Protein AF-A0A7G8DEU3-F1 (afdb_monomer_lite)

Foldseek 3Di:
DDPPPVVVVVVVVVVVVVVVVVVVVVVVVCCVVVVVVPPVPPPDDDDDPDDPVVVVVVVVVVVVVVVVVVVVLVVVLVVVQVVVCVVPVPDDAAEAEEEDDVLCLLVVLVVLLVQCPDPDPVSHDDQHPAYYYDHSSNVCRVLVNVSDNVSSVVSNVVSVVVVVVVVD

Radius of gyration: 29.89 Å; chains: 1; bounding box: 62×26×98 Å

Secondary structure (DSSP, 8-state):
---TTHHHHHHHHHHHHHHHHHHHHHHHHHHHHHHHHS-GGGSS-------HHHHHHHHHHHHHHHHHHHHHHHHHHHHHHHHHHHH-TT----EEEE---GGGHHHHHHHHHHHTT--SGGGPPP--SEEEESTHHHHHHHHHHH--HHHHHHHHHHHHHHHHHS--

pLDDT: mean 84.81, std 12.72, range [45.16, 97.19]

Structure (mmCIF, N/CA/C/O backbone):
data_AF-A0A7G8DEU3-F1
#
_entry.id   AF-A0A7G8DEU3-F1
#
loop_
_atom_site.group_PDB
_atom_site.id
_atom_site.type_symbol
_atom_site.label_atom_id
_atom_site.label_alt_id
_atom_site.label_comp_id
_atom_site.label_asym_id
_atom_site.label_entity_id
_atom_site.label_seq_id
_atom_site.pdbx_PDB_ins_code
_atom_site.Cartn_x
_atom_site.Cartn_y
_atom_site.Cartn_z
_atom_site.occupancy
_atom_site.B_iso_or_equiv
_atom_site.auth_seq_id
_atom_site.auth_comp_id
_atom_site.auth_asym_id
_atom_site.auth_atom_id
_atom_site.pdbx_PDB_model_num
ATOM 1 N N . MET A 1 1 ? -27.184 5.968 -74.925 1.00 47.16 1 MET A N 1
ATOM 2 C CA . MET A 1 1 ? -27.228 6.576 -73.574 1.00 47.16 1 MET A CA 1
ATOM 3 C C . MET A 1 1 ? -25.864 6.359 -72.934 1.00 47.16 1 MET A C 1
ATOM 5 O O . MET A 1 1 ? -25.396 5.232 -72.900 1.00 47.16 1 MET A O 1
ATOM 9 N N . LYS A 1 2 ? -25.152 7.447 -72.624 1.00 52.16 2 LYS A N 1
ATOM 10 C CA . LYS A 1 2 ? -23.695 7.476 -72.412 1.00 52.16 2 LYS A CA 1
ATOM 11 C C . LYS A 1 2 ? -23.398 7.387 -70.908 1.00 52.16 2 LYS A C 1
ATOM 13 O O . LYS A 1 2 ? -23.833 8.255 -70.155 1.00 52.16 2 LYS A O 1
ATOM 18 N N . ASN A 1 3 ? -22.685 6.342 -70.487 1.00 57.03 3 ASN A N 1
ATOM 19 C CA . ASN A 1 3 ? -22.294 6.073 -69.099 1.00 57.03 3 ASN A CA 1
ATOM 20 C C . ASN A 1 3 ? -21.388 7.189 -68.543 1.00 57.03 3 ASN A C 1
ATOM 22 O O . ASN A 1 3 ? -20.167 7.114 -68.641 1.00 57.03 3 ASN A O 1
ATOM 26 N N . ARG A 1 4 ? -21.979 8.225 -67.934 1.00 59.03 4 ARG A N 1
ATOM 27 C CA . ARG A 1 4 ? -21.253 9.299 -67.219 1.00 59.03 4 ARG A CA 1
ATOM 28 C C . ARG A 1 4 ? -20.635 8.844 -65.889 1.00 59.03 4 ARG A C 1
ATOM 30 O O . ARG A 1 4 ? -19.847 9.583 -65.315 1.00 59.03 4 ARG A O 1
ATOM 37 N N . HIS A 1 5 ? -20.966 7.645 -65.407 1.00 59.28 5 HIS A N 1
ATOM 38 C CA . HIS A 1 5 ? -20.609 7.205 -64.056 1.00 59.28 5 HIS A CA 1
ATOM 39 C C . HIS A 1 5 ? -19.253 6.475 -63.949 1.00 59.28 5 HIS A C 1
ATOM 41 O O . HIS A 1 5 ? -18.690 6.414 -62.858 1.00 59.28 5 HIS A O 1
ATOM 47 N N . SER A 1 6 ? -18.690 5.952 -65.049 1.00 64.38 6 SER A N 1
ATOM 48 C CA . SER A 1 6 ? -17.447 5.153 -65.006 1.00 64.38 6 SER A CA 1
ATOM 49 C C . SER A 1 6 ? -16.164 5.989 -64.994 1.00 64.38 6 SER A C 1
ATOM 51 O O . SER A 1 6 ? -15.150 5.546 -64.466 1.00 64.38 6 SER A O 1
ATOM 53 N N . TRP A 1 7 ? -16.186 7.205 -65.542 1.00 67.94 7 TRP A N 1
ATOM 54 C CA . TRP A 1 7 ? -14.973 8.016 -65.700 1.00 67.94 7 TRP A CA 1
ATOM 55 C C . TRP A 1 7 ? -14.456 8.570 -64.364 1.00 67.94 7 TRP A C 1
ATOM 57 O O . TRP A 1 7 ? -13.255 8.564 -64.107 1.00 67.94 7 TRP A O 1
ATOM 67 N N . HIS A 1 8 ? -15.369 8.945 -63.464 1.00 74.06 8 HIS A N 1
ATOM 68 C CA . HIS A 1 8 ? -15.018 9.350 -62.102 1.00 74.06 8 HIS A CA 1
ATOM 69 C C . HIS A 1 8 ? -14.460 8.183 -61.274 1.00 74.06 8 HIS A C 1
ATOM 71 O O . HIS A 1 8 ? -13.538 8.389 -60.497 1.00 74.06 8 HIS A O 1
ATOM 77 N N . PHE A 1 9 ? -14.950 6.956 -61.474 1.00 75.00 9 PHE A N 1
ATOM 78 C CA . PHE A 1 9 ? -14.453 5.774 -60.763 1.00 75.00 9 PHE A CA 1
ATOM 79 C C . PHE A 1 9 ? -12.978 5.483 -61.082 1.00 75.00 9 PHE A C 1
ATOM 81 O O . PHE A 1 9 ? -12.164 5.335 -60.172 1.00 75.00 9 PHE A O 1
ATOM 88 N N . TRP A 1 10 ? -12.609 5.487 -62.367 1.00 78.81 10 TRP A N 1
ATOM 89 C CA . TRP A 1 10 ? -11.217 5.278 -62.783 1.00 78.81 10 TRP A CA 1
ATOM 90 C C . TRP A 1 10 ? -10.295 6.431 -62.370 1.00 78.81 10 TRP A C 1
ATOM 92 O O . TRP A 1 10 ? -9.167 6.183 -61.953 1.00 78.81 10 TRP A O 1
ATOM 102 N N . LEU A 1 11 ? -10.786 7.676 -62.389 1.00 81.00 11 LEU A N 1
ATOM 103 C CA . LEU A 1 11 ? -10.038 8.829 -61.876 1.00 81.00 11 LEU A CA 1
ATOM 104 C C . LEU A 1 11 ? -9.740 8.731 -60.378 1.00 81.00 11 LEU A C 1
ATOM 106 O O . LEU A 1 11 ? -8.621 9.025 -59.966 1.00 81.00 11 LEU A O 1
ATOM 110 N N . TRP A 1 12 ? -10.713 8.309 -59.568 1.00 77.12 12 TRP A N 1
ATOM 111 C CA . TRP A 1 12 ? -10.518 8.147 -58.127 1.00 77.12 12 TRP A CA 1
ATOM 112 C C . TRP A 1 12 ? -9.530 7.021 -57.814 1.00 77.12 12 TRP A C 1
ATOM 114 O O . TRP A 1 12 ? -8.650 7.214 -56.983 1.00 77.12 12 TRP A O 1
ATOM 124 N N . ILE A 1 13 ? -9.594 5.895 -58.533 1.00 81.44 13 ILE A N 1
ATOM 125 C CA . ILE A 1 13 ? -8.624 4.800 -58.373 1.00 81.44 13 ILE A CA 1
ATOM 126 C C . ILE A 1 13 ? -7.203 5.267 -58.706 1.00 81.44 13 ILE A C 1
ATOM 128 O O . ILE A 1 13 ? -6.285 5.049 -57.915 1.00 81.44 13 ILE A O 1
ATOM 132 N N . SER A 1 14 ? -7.008 5.943 -59.840 1.00 79.00 14 SER A N 1
ATOM 133 C CA . SER A 1 14 ? -5.687 6.457 -60.220 1.00 79.00 14 SER A CA 1
ATOM 134 C C . SER A 1 14 ? -5.170 7.514 -59.237 1.00 79.00 14 SER A C 1
ATOM 136 O O . SER A 1 14 ? -3.987 7.500 -58.896 1.00 79.00 14 SER A O 1
ATOM 138 N N . ALA A 1 15 ? -6.046 8.384 -58.725 1.00 81.56 15 ALA A N 1
ATOM 139 C CA . ALA A 1 15 ? -5.690 9.365 -57.703 1.00 81.56 15 ALA A CA 1
ATOM 140 C C . ALA A 1 15 ? -5.298 8.703 -56.369 1.00 81.56 15 ALA A C 1
ATOM 142 O O . ALA A 1 15 ? -4.305 9.102 -55.762 1.00 81.56 15 ALA A O 1
ATOM 143 N N . SER A 1 16 ? -6.011 7.658 -55.932 1.00 76.81 16 SER A N 1
ATOM 144 C CA . SER A 1 16 ? -5.676 6.899 -54.719 1.00 76.81 16 SER A CA 1
ATOM 145 C C . SER A 1 16 ? -4.343 6.158 -54.839 1.00 76.81 16 SER A C 1
ATOM 147 O O . SER A 1 16 ? -3.562 6.173 -53.889 1.00 76.81 16 SER A O 1
ATOM 149 N N . PHE A 1 17 ? -4.036 5.571 -56.001 1.00 81.31 17 PHE A N 1
ATOM 150 C CA . PHE A 1 17 ? -2.722 4.964 -56.253 1.00 81.31 17 PHE A CA 1
ATOM 151 C C . PHE A 1 17 ? -1.596 6.007 -56.243 1.00 81.31 17 PHE A C 1
ATOM 153 O O . PHE A 1 17 ? -0.545 5.766 -55.648 1.00 81.31 17 PHE A O 1
ATOM 160 N N . GLY A 1 18 ? -1.826 7.182 -56.840 1.00 81.88 18 GLY A N 1
ATOM 161 C CA . GLY A 1 18 ? -0.869 8.290 -56.813 1.00 81.88 18 GLY A CA 1
ATOM 162 C C . GLY A 1 18 ? -0.597 8.802 -55.395 1.00 81.88 18 GLY A C 1
ATOM 163 O O . GLY A 1 18 ? 0.557 8.934 -54.993 1.00 81.88 18 GLY A O 1
ATOM 164 N N . LEU A 1 19 ? -1.650 9.021 -54.604 1.00 83.19 19 LEU A N 1
ATOM 165 C CA . LEU A 1 19 ? -1.536 9.440 -53.203 1.00 83.19 19 LEU A CA 1
ATOM 166 C C . LEU A 1 19 ? -0.863 8.372 -52.330 1.00 83.19 19 LEU A C 1
ATOM 168 O O . LEU A 1 19 ? -0.045 8.709 -51.474 1.00 83.19 19 LEU A O 1
ATOM 172 N N . GLY A 1 20 ? -1.147 7.091 -52.581 1.00 82.31 20 GLY A N 1
ATOM 173 C CA . GLY A 1 20 ? -0.479 5.973 -51.913 1.00 82.31 20 GLY A CA 1
ATOM 174 C C . GLY A 1 20 ? 1.027 5.943 -52.185 1.00 82.31 20 GLY A C 1
ATOM 175 O O . GLY A 1 20 ? 1.818 5.828 -51.250 1.00 82.31 20 GLY A O 1
ATOM 176 N N . ALA A 1 21 ? 1.443 6.130 -53.442 1.00 85.12 21 ALA A N 1
ATOM 177 C CA . ALA A 1 21 ? 2.860 6.185 -53.808 1.00 85.12 21 ALA A CA 1
ATOM 178 C C . ALA A 1 21 ? 3.587 7.372 -53.149 1.00 85.12 21 ALA A C 1
ATOM 180 O O . ALA A 1 21 ? 4.701 7.219 -52.645 1.00 85.12 21 ALA A O 1
ATOM 181 N N . ILE A 1 22 ? 2.938 8.540 -53.086 1.00 88.06 22 ILE A N 1
ATOM 182 C CA . ILE A 1 22 ? 3.481 9.725 -52.406 1.00 88.06 22 ILE A CA 1
ATOM 183 C C . ILE A 1 22 ? 3.618 9.473 -50.898 1.00 88.06 22 ILE A C 1
ATOM 185 O O . ILE A 1 22 ? 4.638 9.830 -50.312 1.00 88.06 22 ILE A O 1
ATOM 189 N N . SER A 1 23 ? 2.644 8.812 -50.268 1.00 86.31 23 SER A N 1
ATOM 190 C CA . SER A 1 23 ? 2.700 8.480 -48.838 1.00 86.31 23 SER A CA 1
ATOM 191 C C . SER A 1 23 ? 3.883 7.568 -48.492 1.00 86.31 23 SER A C 1
ATOM 193 O O . SER A 1 23 ? 4.559 7.814 -47.493 1.00 86.31 23 SER A O 1
ATOM 195 N N . ILE A 1 24 ? 4.194 6.580 -49.340 1.00 89.12 24 ILE A N 1
ATOM 196 C CA . ILE A 1 24 ? 5.360 5.699 -49.152 1.00 89.12 24 ILE A CA 1
ATOM 197 C C . ILE A 1 24 ? 6.663 6.501 -49.215 1.00 89.12 24 ILE A C 1
ATOM 199 O O . ILE A 1 24 ? 7.548 6.302 -48.384 1.00 89.12 24 ILE A O 1
ATOM 203 N N . LEU A 1 25 ? 6.776 7.439 -50.160 1.00 90.81 25 LEU A N 1
ATOM 204 C CA . LEU A 1 25 ? 7.956 8.298 -50.282 1.00 90.81 25 LEU A CA 1
ATOM 205 C C . LEU A 1 25 ? 8.101 9.238 -49.082 1.00 90.81 25 LEU A C 1
ATOM 207 O O . LEU A 1 25 ? 9.193 9.358 -48.535 1.00 90.81 25 LEU A O 1
ATOM 211 N N . VAL A 1 26 ? 7.007 9.853 -48.628 1.00 90.44 26 VAL A N 1
ATOM 212 C CA . VAL A 1 26 ? 7.007 10.700 -47.425 1.00 90.44 26 VAL A CA 1
ATOM 213 C C . VAL A 1 26 ? 7.407 9.887 -46.196 1.00 90.44 26 VAL A C 1
ATOM 215 O O . VAL A 1 26 ? 8.245 10.336 -45.418 1.00 90.44 26 VAL A O 1
ATOM 218 N N . PHE A 1 27 ? 6.875 8.673 -46.039 1.00 90.00 27 PHE A N 1
ATOM 219 C CA . PHE A 1 27 ? 7.255 7.786 -44.945 1.00 90.00 27 PHE A CA 1
ATOM 220 C C . PHE A 1 27 ? 8.734 7.388 -45.020 1.00 90.00 27 PHE A C 1
ATOM 222 O O . PHE A 1 27 ? 9.419 7.436 -44.006 1.00 90.00 27 PHE A O 1
ATOM 229 N N . ALA A 1 28 ? 9.254 7.058 -46.206 1.00 88.56 28 ALA A N 1
ATOM 230 C CA . ALA A 1 28 ? 10.664 6.720 -46.396 1.00 88.56 28 ALA A CA 1
ATOM 231 C C . ALA A 1 28 ? 11.592 7.903 -46.077 1.00 88.56 28 ALA A C 1
ATOM 233 O O . ALA A 1 28 ? 12.620 7.719 -45.430 1.00 88.56 28 ALA A O 1
ATOM 234 N N . VAL A 1 29 ? 11.208 9.122 -46.467 1.00 88.44 29 VAL A N 1
ATOM 235 C CA . VAL A 1 29 ? 11.931 10.359 -46.136 1.00 88.44 29 VAL A CA 1
ATOM 236 C C . VAL A 1 29 ? 11.902 10.608 -44.627 1.00 88.44 29 VAL A C 1
ATOM 238 O O . VAL A 1 29 ? 12.953 10.803 -44.021 1.00 88.44 29 VAL A O 1
ATOM 241 N N . LEU A 1 30 ? 10.730 10.530 -43.992 1.00 87.56 30 LEU A N 1
ATOM 242 C CA . LEU A 1 30 ? 10.598 10.674 -42.539 1.00 87.56 30 LEU A CA 1
ATOM 243 C C . LEU A 1 30 ? 11.370 9.592 -41.778 1.00 87.56 30 LEU A C 1
ATOM 245 O O . LEU A 1 30 ? 11.984 9.894 -40.761 1.00 87.56 30 LEU A O 1
ATOM 249 N N . ALA A 1 31 ? 11.387 8.355 -42.272 1.00 83.69 31 ALA A N 1
ATOM 250 C CA . ALA A 1 31 ? 12.168 7.270 -41.695 1.00 83.69 31 ALA A CA 1
ATOM 251 C C . ALA A 1 31 ? 13.674 7.509 -41.870 1.00 83.69 31 ALA A C 1
ATOM 253 O O . ALA A 1 31 ? 14.423 7.295 -40.927 1.00 83.69 31 ALA A O 1
ATOM 254 N N . TYR A 1 32 ? 14.122 8.001 -43.028 1.00 84.56 32 TYR A N 1
ATOM 255 C CA . TYR A 1 32 ? 15.532 8.296 -43.297 1.00 84.56 32 TYR A CA 1
ATOM 256 C C . TYR A 1 32 ? 16.057 9.454 -42.436 1.00 84.56 32 TYR A C 1
ATOM 258 O O . TYR A 1 32 ? 17.089 9.320 -41.779 1.00 84.56 32 TYR A O 1
ATOM 266 N N . PHE A 1 33 ? 15.321 10.569 -42.370 1.00 81.81 33 PHE A N 1
ATOM 267 C CA . PHE A 1 33 ? 15.683 11.710 -41.521 1.00 81.81 33 PHE A CA 1
ATOM 268 C C . PHE A 1 33 ? 15.452 11.425 -40.027 1.00 81.81 33 PHE A C 1
ATOM 270 O O . PHE A 1 33 ? 16.233 11.863 -39.184 1.00 81.81 33 PHE A O 1
ATOM 277 N N . GLY A 1 34 ? 14.418 10.653 -39.686 1.00 73.56 34 GLY A N 1
ATOM 278 C CA . GLY A 1 34 ? 14.098 10.249 -38.316 1.00 73.56 34 GLY A CA 1
ATOM 279 C C . GLY A 1 34 ? 15.033 9.176 -37.758 1.00 73.56 34 GLY A C 1
ATOM 280 O O . GLY A 1 34 ? 15.306 9.184 -36.560 1.00 73.56 34 GLY A O 1
ATOM 281 N N . ALA A 1 35 ? 15.592 8.299 -38.598 1.00 67.88 35 ALA A N 1
ATOM 282 C CA . ALA A 1 35 ? 16.554 7.277 -38.180 1.00 67.88 35 ALA A CA 1
ATOM 283 C C . ALA A 1 35 ? 17.803 7.890 -37.527 1.00 67.88 35 ALA A C 1
ATOM 285 O O . ALA A 1 35 ? 18.312 7.332 -36.560 1.00 67.88 35 ALA A O 1
ATOM 286 N N . GLY A 1 36 ? 18.246 9.067 -37.985 1.00 64.94 36 GLY A N 1
ATOM 287 C CA . GLY A 1 36 ? 19.339 9.815 -37.351 1.00 64.94 36 GLY A CA 1
ATOM 288 C C . GLY A 1 36 ? 18.963 10.465 -36.012 1.00 64.94 36 GLY A C 1
ATOM 289 O O . GLY A 1 36 ? 19.828 10.657 -35.159 1.00 64.94 36 GLY A O 1
ATOM 290 N N . ALA A 1 37 ? 17.679 10.769 -35.790 1.00 65.06 37 ALA A N 1
ATOM 291 C CA . ALA A 1 37 ? 17.178 11.291 -34.515 1.00 65.06 37 ALA A CA 1
ATOM 292 C C . ALA A 1 37 ? 17.054 10.193 -33.440 1.00 65.06 37 ALA A C 1
ATOM 294 O O . ALA A 1 37 ? 17.135 10.477 -32.245 1.00 65.06 37 ALA A O 1
ATOM 295 N N . PHE A 1 38 ? 16.934 8.925 -33.849 1.00 60.00 38 PHE A N 1
ATOM 296 C CA . PHE A 1 38 ? 17.043 7.762 -32.968 1.00 60.00 38 PHE A CA 1
ATOM 297 C C . PHE A 1 38 ? 18.508 7.347 -32.781 1.00 60.00 38 PHE A C 1
ATOM 299 O O . PHE A 1 38 ? 18.889 6.215 -33.063 1.00 60.00 38 PHE A O 1
ATOM 306 N N . ASN A 1 39 ? 19.346 8.255 -32.276 1.00 59.88 39 ASN A N 1
ATOM 307 C CA . ASN A 1 39 ? 20.716 7.913 -31.914 1.00 59.88 39 ASN A CA 1
ATOM 308 C C . ASN A 1 39 ? 20.703 6.921 -30.729 1.00 59.88 39 ASN A C 1
ATOM 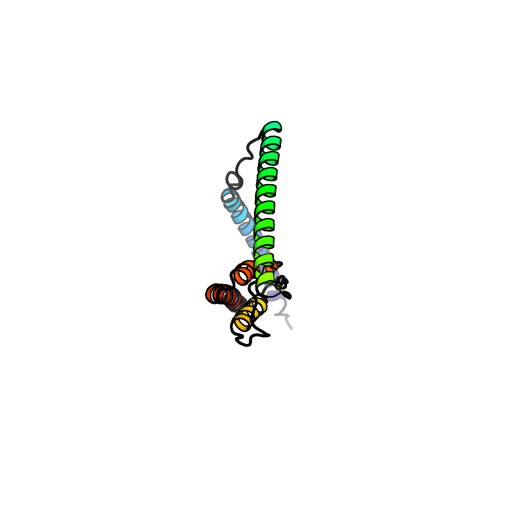310 O O . ASN A 1 39 ? 20.398 7.272 -29.586 1.00 59.88 39 ASN A O 1
ATOM 314 N N . THR A 1 40 ? 20.967 5.646 -31.016 1.00 57.88 40 THR A N 1
ATOM 315 C CA . THR A 1 40 ? 20.909 4.525 -30.063 1.00 57.88 40 THR A CA 1
ATOM 316 C C . THR A 1 40 ? 22.027 4.529 -29.023 1.00 57.88 40 THR A C 1
ATOM 318 O O . THR A 1 40 ? 21.942 3.774 -28.055 1.00 57.88 40 THR A O 1
ATOM 321 N N . GLU A 1 41 ? 23.051 5.372 -29.179 1.00 58.47 41 GLU A N 1
ATOM 322 C CA . GLU A 1 41 ? 24.262 5.311 -28.350 1.00 58.47 41 GLU A CA 1
ATOM 323 C C . GLU A 1 41 ? 24.049 5.671 -26.870 1.00 58.47 41 GLU A C 1
ATOM 325 O O . GLU A 1 41 ? 24.860 5.279 -26.037 1.00 58.47 41 GLU A O 1
ATOM 330 N N . ASN A 1 42 ? 22.941 6.329 -26.505 1.00 56.53 42 ASN A N 1
ATOM 331 C CA . ASN A 1 42 ? 22.736 6.848 -25.143 1.00 56.53 42 ASN A CA 1
ATOM 332 C C . ASN A 1 42 ? 21.511 6.306 -24.390 1.00 56.53 42 ASN A C 1
ATOM 334 O O . ASN A 1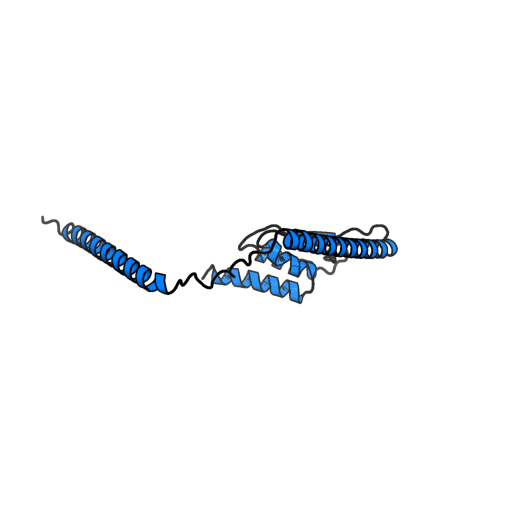 42 ? 21.137 6.853 -23.353 1.00 56.53 42 ASN A O 1
ATOM 338 N N . ARG A 1 43 ? 20.856 5.239 -24.866 1.00 59.84 43 ARG A N 1
ATOM 339 C CA . ARG A 1 43 ? 19.612 4.755 -24.223 1.00 59.84 43 ARG A CA 1
ATOM 340 C C . ARG A 1 43 ? 19.811 3.669 -23.171 1.00 59.84 43 ARG A C 1
ATOM 342 O O . ARG A 1 43 ? 18.899 3.431 -22.387 1.00 59.84 43 ARG A O 1
ATOM 349 N N . LEU A 1 44 ? 20.977 3.030 -23.117 1.00 66.81 44 LEU A N 1
ATOM 350 C CA . LEU A 1 44 ? 21.302 2.033 -22.099 1.00 66.81 44 LEU A CA 1
ATOM 351 C C . LEU A 1 44 ? 22.733 2.261 -21.624 1.00 66.81 44 LEU A C 1
ATOM 353 O O . LEU A 1 44 ? 23.650 2.310 -22.440 1.00 66.81 44 LEU A O 1
ATOM 357 N N . ALA A 1 45 ? 22.922 2.387 -20.308 1.00 66.44 45 ALA A N 1
ATOM 358 C CA . ALA A 1 45 ? 24.252 2.443 -19.716 1.00 66.44 45 ALA A CA 1
ATOM 359 C C . ALA A 1 45 ? 25.087 1.269 -20.250 1.00 66.44 45 ALA A C 1
ATOM 361 O O . ALA A 1 45 ? 24.656 0.112 -20.185 1.00 66.44 45 ALA A O 1
ATOM 362 N N . LYS A 1 46 ? 26.267 1.567 -20.808 1.00 68.50 46 LYS A N 1
ATOM 363 C CA . LYS A 1 46 ? 27.209 0.549 -21.280 1.00 68.50 46 LYS A CA 1
ATOM 364 C C . LYS A 1 46 ? 27.436 -0.436 -20.135 1.00 68.50 46 LYS A C 1
ATOM 366 O O . LYS A 1 46 ? 27.889 -0.032 -19.066 1.00 68.50 46 LYS A O 1
ATOM 371 N N . ARG A 1 47 ? 27.073 -1.711 -20.328 1.00 66.06 47 ARG A N 1
ATOM 372 C CA . ARG A 1 47 ? 27.223 -2.726 -19.277 1.00 66.06 47 ARG A CA 1
ATOM 373 C C . ARG A 1 47 ? 28.700 -2.812 -18.907 1.00 66.06 47 ARG A C 1
ATOM 375 O O . ARG A 1 47 ? 29.518 -3.244 -19.716 1.00 66.06 47 ARG A O 1
ATOM 382 N N . VAL A 1 48 ? 29.034 -2.366 -17.700 1.00 76.69 48 VAL A N 1
ATOM 383 C CA . VAL A 1 48 ? 30.367 -2.546 -17.130 1.00 76.69 48 VAL A CA 1
ATOM 384 C C . VAL A 1 48 ? 30.566 -4.046 -16.935 1.00 76.69 48 VAL A C 1
ATOM 386 O O . VAL A 1 48 ? 29.700 -4.720 -16.376 1.00 76.69 48 VAL A O 1
ATOM 389 N N . ASN A 1 49 ? 31.674 -4.586 -17.440 1.00 78.88 49 ASN A N 1
ATOM 390 C CA . ASN A 1 49 ? 32.022 -5.980 -17.202 1.00 78.88 49 ASN A CA 1
ATOM 391 C C . ASN A 1 49 ? 32.531 -6.095 -15.760 1.00 78.88 49 ASN A C 1
ATOM 393 O O . ASN A 1 49 ? 33.657 -5.704 -15.463 1.00 78.88 49 ASN A O 1
ATOM 397 N N . ILE A 1 50 ? 31.656 -6.541 -14.861 1.00 80.25 50 ILE A N 1
ATOM 398 C CA . ILE A 1 50 ? 31.985 -6.809 -13.461 1.00 80.25 50 ILE A CA 1
ATOM 399 C C . ILE A 1 50 ? 32.588 -8.216 -13.393 1.00 80.25 50 ILE A C 1
ATOM 401 O O . ILE A 1 50 ? 32.003 -9.165 -13.922 1.00 80.25 50 ILE A O 1
ATOM 405 N N . ALA A 1 51 ? 33.740 -8.367 -12.737 1.00 86.81 51 ALA A N 1
ATOM 406 C CA . ALA A 1 51 ? 34.377 -9.672 -12.571 1.00 86.81 51 ALA A CA 1
ATOM 407 C C . ALA A 1 51 ? 33.443 -10.654 -11.834 1.00 86.81 51 ALA A C 1
ATOM 409 O O . ALA A 1 51 ? 32.738 -10.274 -10.899 1.00 86.81 51 ALA A O 1
ATOM 410 N N . GLN A 1 52 ? 33.450 -11.940 -12.210 1.00 83.75 52 GLN A N 1
ATOM 411 C CA . GLN A 1 52 ? 32.547 -12.940 -11.615 1.00 83.75 52 GLN A CA 1
ATOM 412 C C . GLN A 1 52 ? 32.680 -13.040 -10.088 1.00 83.75 52 GLN A C 1
ATOM 414 O O . GLN A 1 52 ? 31.672 -13.174 -9.399 1.00 83.75 52 GLN A O 1
ATOM 419 N N . ALA A 1 53 ? 33.900 -12.922 -9.554 1.00 86.31 53 ALA A N 1
ATOM 420 C CA . ALA A 1 53 ? 34.142 -12.923 -8.112 1.00 86.31 53 ALA A CA 1
ATOM 421 C C . ALA A 1 53 ? 33.436 -11.752 -7.404 1.00 86.31 53 ALA A C 1
ATOM 423 O O . ALA A 1 53 ? 32.809 -11.940 -6.364 1.00 86.31 53 ALA A O 1
ATOM 424 N N . GLU A 1 54 ? 33.459 -10.564 -8.011 1.00 89.00 54 GLU A N 1
ATOM 425 C CA . GLU A 1 54 ? 32.771 -9.382 -7.491 1.00 89.00 54 GLU A CA 1
ATOM 426 C C . GLU A 1 54 ? 31.243 -9.534 -7.584 1.00 89.00 54 GLU A C 1
ATOM 428 O O . GLU A 1 54 ? 30.533 -9.189 -6.642 1.00 89.00 54 GLU A O 1
ATOM 433 N N . LEU A 1 55 ? 30.712 -10.117 -8.666 1.00 88.69 55 LEU A N 1
ATOM 434 C CA . LEU A 1 55 ? 29.275 -10.417 -8.783 1.00 88.69 55 LEU A CA 1
ATOM 435 C C . LEU A 1 55 ? 28.791 -11.398 -7.710 1.00 88.69 55 LEU A C 1
ATOM 437 O O . LEU A 1 55 ? 27.703 -11.220 -7.161 1.00 88.69 55 LEU A O 1
ATOM 441 N N . ILE A 1 56 ? 29.583 -12.433 -7.416 1.00 88.69 56 ILE A N 1
ATOM 442 C CA . ILE A 1 56 ? 29.266 -13.409 -6.366 1.00 88.69 56 ILE A CA 1
ATOM 443 C C . ILE A 1 56 ? 29.242 -12.714 -5.003 1.00 88.69 56 ILE A C 1
ATOM 445 O O . ILE A 1 56 ? 28.299 -12.912 -4.236 1.00 88.69 56 ILE A O 1
ATOM 449 N N . GLN A 1 57 ? 30.223 -11.851 -4.727 1.00 90.25 57 GLN A N 1
ATOM 450 C CA . GLN A 1 57 ? 30.274 -11.088 -3.482 1.00 90.25 57 GLN A CA 1
ATOM 451 C C . GLN A 1 57 ? 29.083 -10.127 -3.344 1.00 90.25 57 GLN A C 1
ATOM 453 O O . GLN A 1 57 ? 28.427 -10.125 -2.302 1.00 90.25 57 GLN A O 1
ATOM 458 N N . ARG A 1 58 ? 28.751 -9.371 -4.400 1.00 89.75 58 ARG A N 1
ATOM 459 C CA . ARG A 1 58 ? 27.589 -8.464 -4.426 1.00 89.75 58 ARG A CA 1
ATOM 460 C C . ARG A 1 58 ? 26.285 -9.218 -4.180 1.00 89.75 58 ARG A C 1
ATOM 462 O O . ARG A 1 58 ? 25.512 -8.823 -3.317 1.00 89.75 58 ARG A O 1
ATOM 469 N N . ARG A 1 59 ? 26.077 -10.353 -4.855 1.00 90.19 59 ARG A N 1
ATOM 470 C CA . ARG A 1 59 ? 24.896 -11.203 -4.636 1.00 90.19 59 ARG A CA 1
ATOM 471 C C . ARG A 1 59 ? 24.822 -11.704 -3.194 1.00 90.19 59 ARG A C 1
ATOM 473 O O . ARG A 1 59 ? 23.739 -11.736 -2.624 1.00 90.19 59 ARG A O 1
ATOM 480 N N . GLN A 1 60 ? 25.950 -12.087 -2.593 1.00 90.69 60 GLN A N 1
ATOM 481 C CA . GLN A 1 60 ? 25.974 -12.546 -1.202 1.00 90.69 60 GLN A CA 1
ATOM 482 C C . GLN A 1 60 ? 25.606 -11.420 -0.223 1.00 90.69 60 GLN A C 1
ATOM 484 O O . GLN A 1 60 ? 24.853 -11.653 0.727 1.00 90.69 60 GLN A O 1
ATOM 489 N N . GLN A 1 61 ? 26.092 -10.202 -0.472 1.00 93.06 61 GLN A N 1
ATOM 490 C CA . GLN A 1 61 ? 25.736 -9.012 0.305 1.00 93.06 61 GLN A CA 1
ATOM 491 C C . GLN A 1 61 ? 24.251 -8.670 0.147 1.00 93.06 61 GLN A C 1
ATOM 493 O O . GLN A 1 61 ? 23.542 -8.609 1.149 1.00 93.06 61 GLN A O 1
ATOM 498 N N . GLU A 1 62 ? 23.752 -8.574 -1.088 1.00 94.12 62 GLU A N 1
ATOM 499 C CA . GLU A 1 62 ? 22.333 -8.331 -1.391 1.00 94.12 62 GLU A CA 1
ATOM 500 C C . GLU A 1 62 ? 21.418 -9.368 -0.726 1.00 94.12 62 GLU A C 1
ATOM 502 O O . GLU A 1 62 ? 20.377 -9.023 -0.167 1.00 94.12 62 GLU A O 1
ATOM 507 N N . MET A 1 63 ? 21.809 -10.646 -0.740 1.00 92.75 63 MET A N 1
ATOM 508 C CA . MET A 1 63 ? 21.049 -11.707 -0.079 1.00 92.75 63 MET A CA 1
ATOM 509 C C . MET A 1 63 ? 21.046 -11.557 1.440 1.00 92.75 63 MET A C 1
ATOM 511 O O . MET A 1 63 ? 20.004 -11.756 2.063 1.00 92.75 63 MET A O 1
ATOM 515 N N . THR A 1 64 ? 22.177 -11.180 2.034 1.00 94.75 64 THR A N 1
ATOM 516 C CA . THR A 1 64 ? 22.269 -10.931 3.480 1.00 94.75 64 THR A CA 1
ATOM 517 C C . THR A 1 64 ? 21.387 -9.751 3.878 1.00 94.75 64 THR A C 1
ATOM 519 O O . THR A 1 64 ? 20.579 -9.857 4.798 1.00 94.75 64 THR A O 1
ATOM 522 N N . GLU A 1 65 ? 21.457 -8.652 3.131 1.00 95.88 65 GLU A N 1
ATOM 523 C CA . GLU A 1 65 ? 20.614 -7.476 3.352 1.00 95.88 65 GLU A CA 1
ATOM 524 C C . GLU A 1 65 ? 19.127 -7.794 3.177 1.00 95.88 65 GLU A C 1
ATOM 526 O O . GLU A 1 65 ? 18.292 -7.361 3.977 1.00 95.88 65 GLU A O 1
ATOM 531 N N . LEU A 1 66 ? 18.775 -8.581 2.158 1.00 94.19 66 LEU A N 1
ATOM 532 C CA . LEU A 1 66 ? 17.406 -9.028 1.933 1.00 94.19 66 LEU A CA 1
ATOM 533 C C . LEU A 1 66 ? 16.893 -9.875 3.102 1.00 94.19 66 LEU A C 1
ATOM 535 O O . LEU A 1 66 ? 15.757 -9.671 3.539 1.00 94.19 66 LEU A O 1
ATOM 539 N N . LEU A 1 67 ? 17.706 -10.807 3.607 1.00 93.94 67 LEU A N 1
ATOM 540 C CA . LEU A 1 67 ? 17.361 -11.639 4.761 1.00 93.94 67 LEU A CA 1
ATOM 541 C C . LEU A 1 67 ? 17.155 -10.785 6.012 1.00 93.94 67 LEU A C 1
ATOM 543 O O . LEU A 1 67 ? 16.127 -10.931 6.669 1.00 93.94 67 LEU A O 1
ATOM 547 N N . GLU A 1 68 ? 18.043 -9.830 6.281 1.00 94.81 68 GLU A N 1
ATOM 548 C CA . GLU A 1 68 ? 17.898 -8.903 7.410 1.00 94.81 68 GLU A CA 1
ATOM 549 C C . GLU A 1 68 ? 16.661 -8.006 7.285 1.00 94.81 68 GLU A C 1
ATOM 551 O O . GLU A 1 68 ? 15.978 -7.713 8.271 1.00 94.81 68 GLU A O 1
ATOM 556 N N . ARG A 1 69 ? 16.317 -7.570 6.068 1.00 94.69 69 ARG A N 1
ATOM 557 C CA . ARG A 1 69 ? 15.071 -6.825 5.824 1.00 94.69 69 ARG A CA 1
ATOM 558 C C . ARG A 1 69 ? 13.837 -7.692 6.055 1.00 94.69 69 ARG A C 1
ATOM 560 O O . ARG A 1 69 ? 12.873 -7.217 6.660 1.00 94.69 69 ARG A O 1
ATOM 567 N N . LYS A 1 70 ? 13.852 -8.949 5.599 1.00 93.50 70 LYS A N 1
ATOM 568 C CA . LYS A 1 70 ? 12.752 -9.898 5.828 1.00 93.50 70 LYS A CA 1
ATOM 569 C C . LYS A 1 70 ? 12.595 -10.223 7.311 1.00 93.50 70 LYS A C 1
ATOM 571 O O . LYS A 1 70 ? 11.473 -10.183 7.803 1.00 93.50 70 LYS A O 1
ATOM 576 N N . ARG A 1 71 ? 13.706 -10.468 8.012 1.00 94.25 71 ARG A N 1
ATOM 577 C CA . ARG A 1 71 ? 13.751 -10.740 9.454 1.00 94.25 71 ARG A CA 1
ATOM 578 C C . ARG A 1 71 ? 13.118 -9.597 10.245 1.00 94.25 71 ARG A C 1
ATOM 580 O O . ARG A 1 71 ? 12.120 -9.825 10.916 1.00 94.25 71 ARG A O 1
ATOM 587 N N . ARG A 1 72 ? 13.594 -8.361 10.046 1.00 95.00 72 ARG A N 1
ATOM 588 C CA . ARG A 1 72 ? 13.022 -7.166 10.696 1.00 95.00 72 ARG A CA 1
ATOM 589 C C . ARG A 1 72 ? 11.540 -6.968 10.388 1.00 95.00 72 ARG A C 1
ATOM 591 O O . ARG A 1 72 ? 10.770 -6.579 11.256 1.00 95.00 72 ARG A O 1
ATOM 598 N N . SER A 1 73 ? 11.124 -7.227 9.149 1.00 91.25 73 SER A N 1
ATOM 599 C CA . SER A 1 73 ? 9.712 -7.096 8.766 1.00 91.25 73 SER A CA 1
ATOM 600 C C . SER A 1 73 ? 8.830 -8.134 9.467 1.00 91.25 73 SER A C 1
ATOM 602 O O . SER A 1 73 ? 7.725 -7.798 9.887 1.00 91.25 73 SER A O 1
ATOM 604 N N . ALA A 1 74 ? 9.321 -9.369 9.609 1.00 92.31 74 ALA A N 1
ATOM 605 C CA . ALA A 1 74 ? 8.627 -10.436 10.321 1.00 92.31 74 ALA A CA 1
ATOM 606 C C . ALA A 1 74 ? 8.536 -10.148 11.825 1.00 92.31 74 ALA A C 1
ATOM 608 O O . ALA A 1 74 ? 7.454 -10.273 12.383 1.00 92.31 74 ALA A O 1
ATOM 609 N N . GLU A 1 75 ? 9.625 -9.694 12.452 1.00 94.88 75 GLU A N 1
ATOM 610 C CA . GLU A 1 75 ? 9.630 -9.276 13.863 1.00 94.88 75 GLU A CA 1
ATOM 611 C C . GLU A 1 75 ? 8.606 -8.166 14.112 1.00 94.88 75 GLU A C 1
ATOM 613 O O . GLU A 1 75 ? 7.717 -8.324 14.940 1.00 94.88 75 GLU A O 1
ATOM 618 N N . ASN A 1 76 ? 8.626 -7.107 13.296 1.00 93.31 76 ASN A N 1
ATOM 619 C CA . ASN A 1 76 ? 7.657 -6.017 13.406 1.00 93.31 76 ASN A CA 1
ATOM 620 C C . ASN A 1 76 ? 6.202 -6.490 13.245 1.00 93.31 76 ASN A C 1
ATOM 622 O O . ASN A 1 76 ? 5.301 -5.924 13.860 1.00 93.31 76 ASN A O 1
ATOM 626 N N . LEU A 1 77 ? 5.943 -7.479 12.383 1.00 91.12 77 LEU A N 1
ATOM 627 C CA . LEU A 1 77 ? 4.604 -8.045 12.228 1.00 91.12 77 LEU A CA 1
ATOM 628 C C . LEU A 1 77 ? 4.203 -8.854 13.466 1.00 91.12 77 LEU A C 1
ATOM 630 O O . LEU A 1 77 ? 3.093 -8.673 13.960 1.00 91.12 77 LEU A O 1
ATOM 634 N N . VAL A 1 78 ? 5.099 -9.705 13.973 1.00 93.00 78 VAL A N 1
ATOM 635 C CA . VAL A 1 78 ? 4.869 -10.511 15.181 1.00 93.00 78 VAL A CA 1
ATOM 636 C C . VAL A 1 78 ? 4.593 -9.611 16.380 1.00 93.00 78 VAL A C 1
ATOM 638 O O . VAL A 1 78 ? 3.587 -9.818 17.052 1.00 93.00 78 VAL A O 1
ATOM 641 N N . ASP A 1 79 ? 5.397 -8.570 16.593 1.00 93.94 79 ASP A N 1
ATOM 642 C CA . ASP A 1 79 ? 5.215 -7.628 17.701 1.00 93.94 79 ASP A CA 1
ATOM 643 C C . ASP A 1 79 ? 3.871 -6.896 17.604 1.00 93.94 79 ASP A C 1
ATOM 645 O O . ASP A 1 79 ? 3.139 -6.779 18.589 1.00 93.94 79 ASP A O 1
ATOM 649 N N . ARG A 1 80 ? 3.489 -6.441 16.401 1.00 91.38 80 ARG A N 1
ATOM 650 C CA . ARG A 1 80 ? 2.175 -5.814 16.184 1.00 91.38 80 ARG A CA 1
ATOM 651 C C . ARG A 1 80 ? 1.023 -6.779 16.455 1.00 91.38 80 ARG A C 1
ATOM 653 O O . ARG A 1 80 ? 0.047 -6.372 17.080 1.00 91.38 80 ARG A O 1
ATOM 660 N N . MET A 1 81 ? 1.119 -8.026 15.997 1.00 93.00 81 MET A N 1
ATOM 661 C CA . MET A 1 81 ? 0.081 -9.038 16.231 1.00 93.00 81 MET A CA 1
ATOM 662 C C . MET A 1 81 ? -0.016 -9.423 17.700 1.00 93.00 81 MET A C 1
ATOM 664 O O . MET A 1 81 ? -1.120 -9.533 18.224 1.00 93.00 81 MET A O 1
ATOM 668 N N . TYR A 1 82 ? 1.121 -9.561 18.376 1.00 92.94 82 TYR A N 1
ATOM 669 C CA . TYR A 1 82 ? 1.161 -9.832 19.803 1.00 92.94 82 TYR A CA 1
ATOM 670 C C . TYR A 1 82 ? 0.492 -8.707 20.600 1.00 92.94 82 TYR A C 1
ATOM 672 O O . TYR A 1 82 ? -0.381 -8.979 21.418 1.00 92.94 82 TYR A O 1
ATOM 680 N N . ASN A 1 83 ? 0.803 -7.445 20.293 1.00 93.81 83 ASN A N 1
ATOM 681 C CA . ASN A 1 83 ? 0.147 -6.304 20.935 1.00 93.81 83 ASN A CA 1
ATOM 682 C C . ASN A 1 83 ? -1.370 -6.282 20.672 1.00 93.81 83 ASN A C 1
ATOM 684 O O . ASN A 1 83 ? -2.140 -6.111 21.612 1.00 93.81 83 ASN A O 1
ATOM 688 N N . ARG A 1 84 ? -1.824 -6.540 19.433 1.00 92.31 84 ARG A N 1
ATOM 689 C CA . ARG A 1 84 ? -3.270 -6.649 19.145 1.00 92.31 84 ARG A CA 1
ATOM 690 C C . ARG A 1 84 ? -3.934 -7.803 19.897 1.00 92.31 84 ARG A C 1
ATOM 692 O O . ARG A 1 84 ? -5.080 -7.656 20.304 1.00 92.31 84 ARG A O 1
ATOM 699 N N . TYR A 1 85 ? -3.239 -8.928 20.076 1.00 93.12 85 TYR A N 1
ATOM 700 C CA . TYR A 1 85 ? -3.745 -10.076 20.830 1.00 93.12 85 TYR A CA 1
ATOM 701 C C . TYR A 1 85 ? -3.942 -9.751 22.317 1.00 93.12 85 TYR A C 1
ATOM 703 O O . TYR A 1 85 ? -4.928 -10.187 22.910 1.00 93.12 85 TYR A O 1
ATOM 711 N N . LEU A 1 86 ? -3.036 -8.964 22.912 1.00 95.19 86 LEU A N 1
ATOM 712 C CA . LEU A 1 86 ? -3.182 -8.503 24.296 1.00 95.19 86 LEU A CA 1
ATOM 713 C C . LEU A 1 86 ? -4.424 -7.617 24.480 1.00 95.19 86 LEU A C 1
ATOM 715 O O . LEU A 1 86 ? -5.105 -7.741 25.497 1.00 95.19 86 LEU A O 1
ATOM 719 N N . ASP A 1 87 ? -4.739 -6.775 23.494 1.00 93.12 87 ASP A N 1
ATOM 720 C CA . ASP A 1 87 ? -5.933 -5.920 23.513 1.00 93.12 87 ASP A CA 1
ATOM 721 C C . ASP A 1 87 ? -7.221 -6.701 23.190 1.00 93.12 87 ASP A C 1
ATOM 723 O O . ASP A 1 87 ? -8.281 -6.458 23.772 1.00 93.12 87 ASP A O 1
ATOM 727 N N . ASN A 1 88 ? -7.143 -7.638 22.243 1.00 90.81 88 ASN A N 1
ATOM 728 C CA . ASN A 1 88 ? -8.247 -8.474 21.791 1.00 90.81 88 ASN A CA 1
ATOM 729 C C . ASN A 1 88 ? -7.746 -9.897 21.476 1.00 90.81 88 ASN A C 1
ATOM 731 O O . ASN A 1 88 ? -7.145 -10.109 20.420 1.00 90.81 88 ASN A O 1
ATOM 735 N N . PRO A 1 89 ? -8.082 -10.904 22.304 1.00 91.81 89 PRO A N 1
ATOM 736 C CA . PRO A 1 89 ? -7.676 -12.294 22.075 1.00 91.81 89 PRO A CA 1
ATOM 737 C C . PRO A 1 89 ? -8.145 -12.891 20.739 1.00 91.81 89 PRO A C 1
ATOM 739 O O . PRO A 1 89 ? -7.577 -13.876 20.275 1.00 91.81 89 PRO A O 1
ATOM 742 N N . ASN A 1 90 ? -9.162 -12.294 20.108 1.00 89.94 90 ASN A N 1
ATOM 743 C CA . ASN A 1 90 ? -9.683 -12.695 18.799 1.00 89.94 90 ASN A CA 1
ATOM 744 C C . ASN A 1 90 ? -9.143 -11.825 17.648 1.00 89.94 90 ASN A C 1
ATOM 746 O O . ASN A 1 90 ? -9.751 -11.788 16.578 1.00 89.94 90 ASN A O 1
ATOM 750 N N . ALA A 1 91 ? -8.059 -11.074 17.862 1.00 88.56 91 ALA A N 1
ATOM 751 C CA . ALA A 1 91 ? -7.459 -10.243 16.827 1.00 88.56 91 ALA A CA 1
ATOM 752 C C . ALA A 1 91 ? -7.035 -11.083 15.612 1.00 88.56 91 ALA A C 1
ATOM 754 O O . ALA A 1 91 ? -6.439 -12.153 15.743 1.00 88.56 91 ALA A O 1
ATOM 755 N N . THR A 1 92 ? -7.323 -10.568 14.420 1.00 90.38 92 THR A N 1
ATOM 756 C CA . THR A 1 92 ? -6.978 -11.192 13.142 1.00 90.38 92 THR A CA 1
ATOM 757 C C . THR A 1 92 ? -5.940 -10.364 12.391 1.00 90.38 92 THR A C 1
ATOM 759 O O . THR A 1 92 ? -5.645 -9.221 12.746 1.00 90.38 92 THR A O 1
ATOM 762 N N . MET A 1 93 ? -5.372 -10.971 11.349 1.00 91.75 93 MET A N 1
ATOM 763 C CA . MET A 1 93 ? -4.523 -10.282 10.385 1.00 91.75 93 MET A CA 1
ATOM 764 C C . MET A 1 93 ? -5.374 -9.866 9.190 1.00 91.75 93 MET A C 1
ATOM 766 O O . MET A 1 93 ? -6.047 -10.711 8.593 1.00 91.75 93 MET A O 1
ATOM 770 N N . ASP A 1 94 ? -5.327 -8.588 8.837 1.00 92.88 94 ASP A N 1
ATOM 771 C CA . ASP A 1 94 ? -6.219 -8.016 7.833 1.00 92.88 94 ASP A CA 1
ATOM 772 C C . ASP A 1 94 ? -5.470 -7.805 6.516 1.00 92.88 94 ASP A C 1
ATOM 774 O O . ASP A 1 94 ? -4.608 -6.931 6.400 1.00 92.88 94 ASP A O 1
ATOM 778 N N . PHE A 1 95 ? -5.804 -8.599 5.496 1.00 95.12 95 PHE A N 1
ATOM 779 C CA . PHE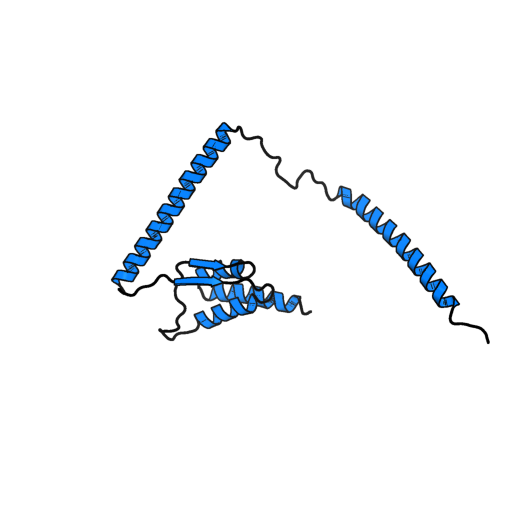 A 1 95 ? -5.237 -8.463 4.155 1.00 95.12 95 PHE A CA 1
ATOM 780 C C . PHE A 1 95 ? -6.273 -8.001 3.144 1.00 95.12 95 PHE A C 1
ATOM 782 O O . PHE A 1 95 ? -7.383 -8.527 3.081 1.00 95.12 95 PHE A O 1
ATOM 789 N N . LEU A 1 96 ? -5.855 -7.082 2.277 1.00 96.50 96 LEU A N 1
ATOM 790 C CA . LEU A 1 96 ? -6.629 -6.664 1.117 1.00 96.50 96 LEU A CA 1
ATOM 791 C C . LEU A 1 96 ? -5.947 -7.133 -0.171 1.00 96.50 96 LEU A C 1
ATOM 793 O O . LEU A 1 96 ? -4.762 -6.887 -0.403 1.00 96.50 96 LEU A O 1
ATOM 797 N N . VAL A 1 97 ? -6.712 -7.792 -1.039 1.00 96.19 97 VAL A N 1
ATOM 798 C CA . VAL A 1 97 ? -6.249 -8.246 -2.355 1.00 96.19 97 VAL A CA 1
ATOM 799 C C . VAL A 1 97 ? -7.099 -7.575 -3.426 1.00 96.19 97 VAL A C 1
ATOM 801 O O . VAL A 1 97 ? -8.309 -7.779 -3.486 1.00 96.19 97 VAL A O 1
ATOM 804 N N . ILE A 1 98 ? -6.464 -6.762 -4.267 1.00 94.25 98 ILE A N 1
ATOM 805 C CA . ILE A 1 98 ? -7.132 -5.943 -5.281 1.00 94.25 98 ILE A CA 1
ATOM 806 C C . ILE A 1 98 ? -6.833 -6.512 -6.667 1.00 94.25 98 ILE A C 1
ATOM 808 O O . ILE A 1 98 ? -5.695 -6.504 -7.143 1.00 94.25 98 ILE A O 1
ATOM 812 N N . SER A 1 99 ? -7.863 -7.005 -7.343 1.00 90.88 99 SER A N 1
ATOM 813 C CA . SER A 1 99 ? -7.735 -7.510 -8.708 1.00 90.88 99 SER A CA 1
ATOM 814 C C . SER A 1 99 ? -7.403 -6.399 -9.719 1.00 90.88 99 SER A C 1
ATOM 816 O O . SER A 1 99 ? -7.483 -5.200 -9.440 1.00 90.88 99 SER A O 1
ATOM 818 N N . GLY A 1 100 ? -7.015 -6.808 -10.928 1.00 84.81 100 GLY A N 1
ATOM 819 C CA . GLY A 1 100 ? -6.917 -5.900 -12.068 1.00 84.81 100 GLY A CA 1
ATOM 820 C C . GLY A 1 100 ? -8.289 -5.543 -12.640 1.00 84.81 100 GLY A C 1
ATOM 821 O O . GLY A 1 100 ? -9.261 -6.268 -12.452 1.00 84.81 100 GLY A O 1
ATOM 822 N N . GLY A 1 101 ? -8.359 -4.434 -13.376 1.00 74.12 101 GLY A N 1
ATOM 823 C CA . GLY A 1 101 ? -9.608 -3.988 -14.004 1.00 74.12 101 GLY A CA 1
ATOM 824 C C . GLY A 1 101 ? -9.452 -2.954 -15.121 1.00 74.12 101 GLY A C 1
ATOM 825 O O . GLY A 1 101 ? -10.457 -2.418 -15.574 1.00 74.12 101 GLY A O 1
ATOM 826 N N . GLY A 1 102 ? -8.223 -2.648 -15.561 1.00 72.88 102 GLY A N 1
ATOM 827 C CA . GLY A 1 102 ? -7.967 -1.617 -16.575 1.00 72.88 102 GLY A CA 1
ATOM 828 C C . GLY A 1 102 ? -8.608 -0.272 -16.210 1.00 72.88 102 GLY A C 1
ATOM 829 O O . GLY A 1 102 ? -8.418 0.234 -15.104 1.00 72.88 102 GLY A O 1
ATOM 830 N N . GLU A 1 103 ? -9.422 0.267 -17.117 1.00 66.00 103 GLU A N 1
ATOM 831 C CA . GLU A 1 103 ? -10.190 1.512 -16.942 1.00 66.00 103 GLU A CA 1
ATOM 832 C C . GLU A 1 103 ? -11.219 1.460 -15.791 1.00 66.00 103 GLU A C 1
ATOM 834 O O . GLU A 1 103 ? -11.686 2.498 -15.316 1.00 66.00 103 GLU A O 1
ATOM 839 N N . ASN A 1 104 ? -11.541 0.268 -15.272 1.00 73.00 104 ASN A N 1
ATOM 840 C CA . ASN A 1 104 ? -12.415 0.093 -14.107 1.00 73.00 104 ASN A CA 1
ATOM 841 C C . ASN A 1 104 ? -11.699 0.269 -12.759 1.00 73.00 104 ASN A C 1
ATOM 843 O O . ASN A 1 104 ? -12.320 0.055 -11.717 1.00 73.00 104 ASN A O 1
ATOM 847 N N . GLY A 1 105 ? -10.439 0.720 -12.738 1.00 80.81 105 GLY A N 1
ATOM 848 C CA . GLY A 1 105 ? -9.771 1.127 -11.495 1.00 80.81 105 GLY A CA 1
ATOM 849 C C . GLY A 1 105 ? -10.577 2.156 -10.685 1.00 80.81 105 GLY A C 1
ATOM 850 O O . GLY A 1 105 ? -10.541 2.121 -9.458 1.00 80.81 105 GLY A O 1
ATOM 851 N N . ALA A 1 106 ? -11.405 2.969 -11.360 1.00 86.62 106 ALA A N 1
ATOM 852 C CA . ALA A 1 106 ? -12.324 3.928 -10.741 1.00 86.62 106 ALA A CA 1
ATOM 853 C C . ALA A 1 106 ? -13.362 3.277 -9.807 1.00 86.62 106 ALA A C 1
ATOM 855 O O . ALA A 1 106 ? -13.760 3.881 -8.813 1.00 86.62 106 ALA A O 1
ATOM 856 N N . PHE A 1 107 ? -13.802 2.047 -10.103 1.00 88.62 107 PHE A N 1
ATOM 857 C CA . PHE A 1 107 ? -14.697 1.311 -9.208 1.00 88.62 107 PHE A CA 1
ATOM 858 C C . PHE A 1 107 ? -13.965 0.910 -7.925 1.00 88.62 107 PHE A C 1
ATOM 860 O O . PHE A 1 107 ? -14.457 1.175 -6.832 1.00 88.62 107 PHE A O 1
ATOM 867 N N . GLY A 1 108 ? -12.768 0.326 -8.054 1.00 90.25 108 GLY A N 1
ATOM 868 C CA . GLY A 1 108 ? -11.966 -0.105 -6.907 1.00 90.25 108 GLY A CA 1
ATOM 869 C C . GLY A 1 108 ? -11.565 1.060 -6.000 1.00 90.25 108 GLY A C 1
ATOM 870 O O . GLY A 1 108 ? -11.723 0.977 -4.784 1.00 90.25 108 GLY A O 1
ATOM 871 N N . SER A 1 109 ? -11.114 2.177 -6.578 1.00 93.00 109 SER A N 1
ATOM 872 C CA . SER A 1 109 ? -10.776 3.382 -5.811 1.00 93.00 109 SER A CA 1
ATOM 873 C C . SER A 1 109 ? -12.004 4.031 -5.166 1.00 93.00 109 SER A C 1
ATOM 875 O O . SER A 1 109 ? -11.947 4.435 -4.006 1.00 93.00 109 SER A O 1
ATOM 877 N N . GLY A 1 110 ? -13.130 4.097 -5.885 1.00 92.94 110 GLY A N 1
ATOM 878 C CA . GLY A 1 110 ? -14.376 4.662 -5.369 1.00 92.94 110 GLY A CA 1
ATOM 879 C C . GLY A 1 110 ? -14.958 3.836 -4.224 1.00 92.94 110 GLY A C 1
ATOM 880 O O . GLY A 1 110 ? -15.417 4.401 -3.231 1.00 92.94 110 GLY A O 1
ATOM 881 N N . PHE A 1 111 ? -14.871 2.506 -4.322 1.00 93.50 111 PHE A N 1
ATOM 882 C CA . PHE A 1 111 ? -15.257 1.594 -3.250 1.00 93.50 111 PHE A CA 1
ATOM 883 C C . PHE A 1 111 ? -14.451 1.858 -1.975 1.00 93.50 111 PHE A C 1
ATOM 885 O O . PHE A 1 111 ? -15.045 1.998 -0.910 1.00 93.50 111 PHE A O 1
ATOM 892 N N . LEU A 1 112 ? -13.126 2.008 -2.075 1.00 94.94 112 LEU A N 1
ATOM 893 C CA . LEU A 1 112 ? -12.274 2.288 -0.914 1.00 94.94 112 LEU A CA 1
ATOM 894 C C . LEU A 1 112 ? -12.592 3.639 -0.261 1.00 94.94 112 LEU A C 1
ATOM 896 O O . LEU A 1 112 ? -12.662 3.719 0.962 1.00 94.94 112 LEU A O 1
ATOM 900 N N . VAL A 1 113 ? -12.857 4.682 -1.056 1.00 95.56 113 VAL A N 1
ATOM 901 C CA . VAL A 1 113 ? -13.310 5.990 -0.539 1.00 95.56 113 VAL A CA 1
ATOM 902 C C . VAL A 1 113 ? -14.671 5.883 0.160 1.00 95.56 113 VAL A C 1
ATOM 904 O O . VAL A 1 113 ? -14.941 6.612 1.115 1.00 95.56 113 VAL A O 1
ATOM 907 N N . GLY A 1 114 ? -15.559 5.013 -0.323 1.00 94.69 114 GLY A N 1
ATOM 908 C CA . GLY A 1 114 ? -16.832 4.723 0.334 1.00 94.69 114 GLY A CA 1
ATOM 909 C C . GLY A 1 114 ? -16.636 3.972 1.650 1.00 94.69 114 GLY A C 1
ATOM 910 O O . GLY A 1 114 ? -17.159 4.390 2.681 1.00 94.69 114 GLY A O 1
ATOM 911 N N . TRP A 1 115 ? -15.836 2.906 1.630 1.00 95.44 115 TRP A N 1
ATOM 912 C CA . TRP A 1 115 ? -15.564 2.068 2.796 1.00 95.44 115 TRP A CA 1
ATOM 913 C C . TRP A 1 115 ? -14.871 2.852 3.916 1.00 95.44 115 TRP A C 1
ATOM 915 O O . TRP A 1 115 ? -15.258 2.733 5.076 1.00 95.44 115 TRP A O 1
ATOM 925 N N . SER A 1 116 ? -13.946 3.759 3.581 1.00 94.50 116 SER A N 1
ATOM 926 C CA . SER A 1 116 ? -13.279 4.620 4.567 1.00 94.50 116 SER A CA 1
ATOM 927 C C . SER A 1 116 ? -14.216 5.614 5.271 1.00 94.50 116 SER A C 1
ATOM 929 O O . SER A 1 116 ? -13.800 6.266 6.226 1.00 94.50 116 SER A O 1
ATOM 931 N N . LYS A 1 117 ? -15.450 5.798 4.779 1.00 94.50 117 LYS A N 1
ATOM 932 C CA . LYS A 1 117 ? -16.473 6.666 5.392 1.00 94.50 117 LYS A CA 1
ATOM 933 C C . LYS A 1 117 ? -17.442 5.902 6.290 1.00 94.50 117 LYS A C 1
ATOM 935 O O . LYS A 1 117 ? -18.234 6.542 6.977 1.00 94.50 117 LYS A O 1
ATOM 940 N N . VAL A 1 118 ? -17.414 4.569 6.277 1.00 94.44 118 VAL A N 1
ATOM 941 C CA . VAL A 1 118 ? -18.254 3.754 7.158 1.00 94.44 118 VAL A CA 1
ATOM 942 C C . VAL A 1 118 ? -17.801 3.983 8.596 1.00 94.44 118 VAL A C 1
ATOM 944 O O . VAL A 1 118 ? -16.644 3.751 8.923 1.00 94.44 118 VAL A O 1
ATOM 947 N N . THR A 1 119 ? -18.704 4.454 9.455 1.00 89.94 119 THR A N 1
ATOM 948 C CA . THR A 1 119 ? -18.418 4.718 10.877 1.00 89.94 119 THR A CA 1
ATOM 949 C C . THR A 1 119 ? -18.900 3.603 11.799 1.00 89.94 119 THR A C 1
ATOM 951 O O . THR A 1 119 ? -18.529 3.567 12.973 1.00 89.94 119 THR A O 1
ATOM 954 N N . ASP A 1 120 ? -19.734 2.698 11.288 1.00 90.19 120 ASP A N 1
ATOM 955 C CA . ASP A 1 120 ? -20.265 1.580 12.058 1.00 90.19 120 ASP A CA 1
ATOM 956 C C . ASP A 1 120 ? -19.141 0.599 12.388 1.00 90.19 120 ASP A C 1
ATOM 958 O O . ASP A 1 120 ? -18.497 0.056 11.492 1.00 90.19 120 ASP A O 1
ATOM 962 N N . LYS A 1 121 ? -18.922 0.342 13.685 1.00 79.94 121 LYS A N 1
ATOM 963 C CA . LYS A 1 121 ? -17.831 -0.522 14.175 1.00 79.94 121 LYS A CA 1
ATOM 964 C C . LYS A 1 121 ? -17.704 -1.872 13.445 1.00 79.94 121 LYS A C 1
ATOM 966 O O . LYS A 1 121 ? -16.571 -2.248 13.168 1.00 79.94 121 LYS A O 1
ATOM 971 N N . PRO A 1 122 ? -18.790 -2.598 13.108 1.00 82.56 122 PRO A N 1
ATOM 972 C CA . PRO A 1 122 ? -18.676 -3.880 12.407 1.00 82.56 122 PRO A CA 1
ATOM 973 C C . PRO A 1 122 ? -18.225 -3.759 10.944 1.00 82.56 122 PRO A C 1
ATOM 975 O O . PRO A 1 122 ? -17.761 -4.740 10.376 1.00 82.56 122 PRO A O 1
ATOM 978 N N . GLY A 1 123 ? -18.409 -2.589 10.324 1.00 84.44 123 GLY A N 1
ATOM 979 C CA . GLY A 1 123 ? -18.117 -2.340 8.909 1.00 84.44 123 GLY A CA 1
ATOM 980 C C . GLY A 1 123 ? -16.948 -1.385 8.672 1.00 84.44 123 GLY A C 1
ATOM 981 O O . GLY A 1 123 ? -16.663 -1.064 7.518 1.00 84.44 123 GLY A O 1
ATOM 982 N N . LEU A 1 124 ? -16.291 -0.916 9.738 1.00 91.25 124 LEU A N 1
ATOM 983 C CA . LEU A 1 124 ? -15.148 -0.015 9.651 1.00 91.25 124 LEU A CA 1
ATOM 984 C C . LEU A 1 124 ? -14.044 -0.673 8.818 1.00 91.25 124 LEU A C 1
ATOM 986 O O . LEU A 1 124 ? -13.708 -1.838 9.022 1.00 91.25 124 LEU A O 1
ATOM 990 N N . MET A 1 125 ? -13.468 0.083 7.889 1.00 93.62 125 MET A N 1
ATOM 991 C CA . MET A 1 125 ? -12.310 -0.385 7.140 1.00 93.62 125 MET A CA 1
ATOM 992 C C . MET A 1 125 ? -11.128 -0.583 8.107 1.00 93.62 125 MET A C 1
ATOM 994 O O . MET A 1 125 ? -10.736 0.382 8.772 1.00 93.62 125 MET A O 1
ATOM 998 N N . PRO A 1 126 ? -10.565 -1.799 8.217 1.00 91.50 126 PRO A N 1
ATOM 999 C CA . PRO A 1 126 ? -9.460 -2.048 9.128 1.00 91.50 126 PRO A CA 1
ATOM 1000 C C . PRO A 1 126 ? -8.171 -1.400 8.615 1.00 91.50 126 PRO A C 1
ATOM 1002 O O . PRO A 1 126 ? -8.017 -1.100 7.429 1.00 91.50 126 PRO A O 1
ATOM 1005 N N . GLY A 1 127 ? -7.209 -1.223 9.519 1.00 91.00 127 GLY A N 1
ATOM 1006 C CA . GLY A 1 127 ? -5.829 -0.968 9.123 1.00 91.00 127 GLY A CA 1
ATOM 1007 C C . GLY A 1 127 ? -5.209 -2.260 8.599 1.00 91.00 127 GLY A C 1
ATOM 1008 O O . GLY A 1 127 ? -4.977 -3.180 9.378 1.00 91.00 127 GLY A O 1
ATOM 1009 N N . PHE A 1 128 ? -4.951 -2.334 7.294 1.00 94.56 128 PHE A N 1
ATOM 1010 C CA . PHE A 1 128 ? -4.449 -3.554 6.662 1.00 94.56 128 PHE A CA 1
ATOM 1011 C C . PHE A 1 128 ? -2.995 -3.862 7.051 1.00 94.56 128 PHE A C 1
ATOM 1013 O O . PHE A 1 128 ? -2.121 -2.997 6.998 1.00 94.56 128 PHE A O 1
ATOM 1020 N N . ASP A 1 129 ? -2.716 -5.128 7.356 1.00 93.50 129 ASP A N 1
ATOM 1021 C CA . ASP A 1 129 ? -1.364 -5.655 7.581 1.00 93.50 129 ASP A CA 1
ATOM 1022 C C . ASP A 1 129 ? -0.627 -5.936 6.267 1.00 93.50 129 ASP A C 1
ATOM 1024 O O . ASP A 1 129 ? 0.606 -5.971 6.221 1.00 93.50 129 ASP A O 1
ATOM 1028 N N . GLY A 1 130 ? -1.381 -6.083 5.180 1.00 94.50 130 GLY A N 1
ATOM 1029 C CA . GLY A 1 130 ? -0.843 -6.139 3.834 1.00 94.50 130 GLY A CA 1
ATOM 1030 C C . GLY A 1 130 ? -1.898 -5.829 2.785 1.00 94.50 130 GLY A C 1
ATOM 1031 O O . GLY A 1 130 ? -3.048 -6.255 2.881 1.00 94.50 130 GLY A O 1
ATOM 1032 N N . VAL A 1 131 ? -1.479 -5.115 1.743 1.00 97.19 131 VAL A N 1
ATOM 1033 C CA . VAL A 1 131 ? -2.294 -4.907 0.547 1.00 97.19 131 VAL A CA 1
ATOM 1034 C C . VAL A 1 131 ? -1.514 -5.367 -0.671 1.00 97.19 131 VAL A C 1
ATOM 1036 O O . VAL A 1 131 ? -0.357 -4.995 -0.861 1.00 97.19 131 VAL A O 1
ATOM 1039 N N . THR A 1 132 ? -2.150 -6.176 -1.510 1.00 96.25 132 THR A N 1
ATOM 1040 C CA . THR A 1 132 ? -1.575 -6.628 -2.779 1.00 96.25 132 THR A CA 1
ATOM 1041 C C . THR A 1 132 ? -2.545 -6.356 -3.914 1.00 96.25 132 THR A C 1
ATOM 1043 O O . THR A 1 132 ? -3.750 -6.227 -3.702 1.00 96.25 132 THR A O 1
ATOM 1046 N N . GLY A 1 133 ? -2.032 -6.277 -5.137 1.00 94.62 133 GLY A N 1
ATOM 1047 C CA . GLY A 1 133 ? -2.900 -6.208 -6.297 1.00 94.62 133 GLY A CA 1
ATOM 1048 C C . GLY A 1 133 ? -2.177 -6.393 -7.616 1.00 94.62 133 GLY A C 1
ATOM 1049 O O . GLY A 1 133 ? -0.948 -6.437 -7.667 1.00 94.62 133 GLY A O 1
ATOM 1050 N N . VAL A 1 134 ? -2.957 -6.509 -8.688 1.00 94.56 134 VAL A N 1
ATOM 1051 C CA . VAL A 1 134 ? -2.461 -6.744 -10.053 1.00 94.56 134 VAL A CA 1
ATOM 1052 C C . VAL A 1 134 ? -2.961 -5.640 -10.983 1.00 94.56 134 VAL A C 1
ATOM 1054 O O . VAL A 1 134 ? -4.129 -5.265 -10.923 1.00 94.56 134 VAL A O 1
ATOM 1057 N N . SER A 1 135 ? -2.107 -5.136 -11.882 1.00 93.12 135 SER A N 1
ATOM 1058 C CA . SER A 1 135 ? -2.473 -4.128 -12.895 1.00 93.12 135 SER A CA 1
ATOM 1059 C C . SER A 1 135 ? -3.051 -2.850 -12.257 1.00 93.12 135 SER A C 1
ATOM 1061 O O . SER A 1 135 ? -2.381 -2.217 -11.446 1.00 93.12 135 SER A O 1
ATOM 1063 N N . ALA A 1 136 ? -4.292 -2.459 -12.559 1.00 92.50 136 ALA A N 1
ATOM 1064 C CA . ALA A 1 136 ? -4.945 -1.342 -11.872 1.00 92.50 136 ALA A CA 1
ATOM 1065 C C . ALA A 1 136 ? -4.903 -1.511 -10.338 1.00 92.50 136 ALA A C 1
ATOM 1067 O O . ALA A 1 136 ? -4.601 -0.560 -9.620 1.00 92.50 136 ALA A O 1
ATOM 1068 N N . GLY A 1 137 ? -5.091 -2.737 -9.840 1.00 93.56 137 GLY A N 1
ATOM 1069 C CA . GLY A 1 137 ? -5.005 -3.056 -8.418 1.00 93.56 137 GLY A CA 1
ATOM 1070 C C . GLY A 1 137 ? -3.615 -2.842 -7.817 1.00 93.56 137 GLY A C 1
ATOM 1071 O O . GLY A 1 137 ? -3.527 -2.411 -6.671 1.00 93.56 137 GLY A O 1
ATOM 1072 N N . SER A 1 138 ? -2.524 -3.049 -8.570 1.00 94.25 138 SER A N 1
ATOM 1073 C CA . SER A 1 138 ? -1.170 -2.772 -8.057 1.00 94.25 138 SER A CA 1
ATOM 1074 C C . SER A 1 138 ? -0.905 -1.278 -7.891 1.00 94.25 138 SER A C 1
ATOM 1076 O O . SER A 1 138 ? -0.092 -0.899 -7.056 1.00 94.25 138 SER A O 1
ATOM 1078 N N . LEU A 1 139 ? -1.599 -0.429 -8.658 1.00 93.69 139 LEU A N 1
ATOM 1079 C CA . LEU A 1 139 ? -1.527 1.020 -8.485 1.00 93.69 139 LEU A CA 1
ATOM 1080 C C . LEU A 1 139 ? -2.382 1.499 -7.304 1.00 93.69 139 LEU A C 1
ATOM 1082 O O . LEU A 1 139 ? -1.990 2.433 -6.615 1.00 93.69 139 LEU A O 1
ATOM 1086 N N . ILE A 1 140 ? -3.523 0.851 -7.046 1.00 95.50 140 ILE A N 1
ATOM 1087 C CA . ILE A 1 140 ? -4.407 1.176 -5.915 1.00 95.50 140 ILE A CA 1
ATOM 1088 C C . ILE A 1 140 ? -3.807 0.710 -4.579 1.00 95.50 140 ILE A C 1
ATOM 1090 O O . ILE A 1 140 ? -3.921 1.412 -3.574 1.00 95.50 140 ILE A O 1
ATOM 1094 N N . ALA A 1 141 ? -3.145 -0.450 -4.564 1.00 96.81 141 ALA A N 1
ATOM 1095 C CA . ALA A 1 141 ? -2.683 -1.119 -3.349 1.00 96.81 141 ALA A CA 1
ATOM 1096 C C . ALA A 1 141 ? -1.852 -0.240 -2.384 1.00 96.81 141 ALA A C 1
ATOM 1098 O O . ALA A 1 141 ? -2.167 -0.244 -1.194 1.00 96.81 141 ALA A O 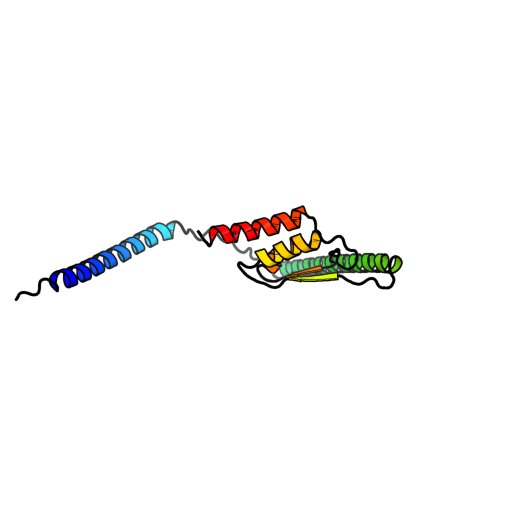1
ATOM 1099 N N . PRO A 1 142 ? -0.859 0.560 -2.830 1.00 96.56 142 PRO A N 1
ATOM 1100 C CA . PRO A 1 142 ? -0.095 1.426 -1.928 1.00 96.56 142 PRO A CA 1
ATOM 1101 C C . PRO A 1 142 ? -0.952 2.494 -1.236 1.00 96.56 142 PRO A C 1
ATOM 1103 O O . PRO A 1 142 ? -0.739 2.788 -0.063 1.00 96.56 142 PRO A O 1
ATOM 1106 N N . PHE A 1 143 ? -1.944 3.050 -1.937 1.00 96.62 143 PHE A N 1
ATOM 1107 C CA . PHE A 1 143 ? -2.841 4.068 -1.384 1.00 96.62 143 PHE A CA 1
ATOM 1108 C C . PHE A 1 143 ? -3.812 3.455 -0.373 1.00 96.62 143 PHE A C 1
ATOM 1110 O O . PHE A 1 143 ? -4.041 4.020 0.694 1.00 96.62 143 PHE A O 1
ATOM 1117 N N . ALA A 1 144 ? -4.322 2.256 -0.668 1.00 96.50 144 ALA A N 1
A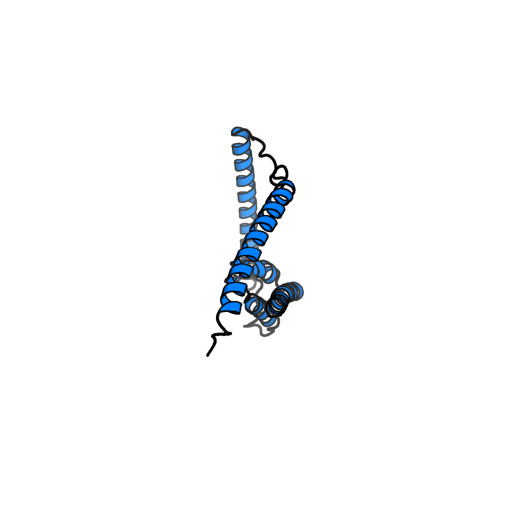TOM 1118 C CA . ALA A 1 144 ? -5.143 1.492 0.266 1.00 96.50 144 ALA A CA 1
ATOM 1119 C C . ALA A 1 144 ? -4.366 1.078 1.529 1.00 96.50 144 ALA A C 1
ATOM 1121 O O . ALA A 1 144 ? -4.931 1.097 2.617 1.00 96.50 144 ALA A O 1
ATOM 1122 N N . TYR A 1 145 ? -3.074 0.755 1.398 1.00 96.50 145 TYR A N 1
ATOM 1123 C CA . TYR A 1 145 ? -2.206 0.444 2.539 1.00 96.50 145 TYR A CA 1
ATOM 1124 C C . TYR A 1 145 ? -1.943 1.672 3.426 1.00 96.50 145 TYR A C 1
ATOM 1126 O O . TYR A 1 145 ? -1.929 1.553 4.646 1.00 96.50 145 TYR A O 1
ATOM 1134 N N . ILE A 1 146 ? -1.766 2.861 2.833 1.00 96.38 146 ILE A N 1
ATOM 1135 C CA . ILE A 1 146 ? -1.665 4.123 3.590 1.00 96.38 146 ILE A CA 1
ATOM 1136 C C . ILE A 1 146 ? -2.999 4.448 4.277 1.00 96.38 146 ILE A C 1
ATOM 1138 O O . ILE A 1 146 ? -3.010 4.920 5.412 1.00 96.38 146 ILE A O 1
ATOM 1142 N N . GLY A 1 147 ? -4.121 4.223 3.587 1.00 94.31 147 GLY A N 1
ATOM 1143 C CA . GLY A 1 147 ? -5.473 4.272 4.150 1.00 94.31 147 GLY A CA 1
ATOM 1144 C C . GLY A 1 147 ? -5.977 5.661 4.560 1.00 94.31 147 GLY A C 1
ATOM 1145 O O . GLY A 1 147 ? -7.123 5.788 4.990 1.00 94.31 147 GLY A O 1
ATOM 1146 N N . THR A 1 148 ? -5.170 6.719 4.428 1.00 95.12 148 THR A N 1
ATOM 1147 C CA . THR A 1 148 ? -5.614 8.084 4.734 1.00 95.12 148 THR A CA 1
ATOM 1148 C C . THR A 1 148 ? -6.652 8.547 3.718 1.00 95.12 148 THR A C 1
ATOM 1150 O O . THR A 1 148 ? -6.571 8.231 2.530 1.00 95.12 148 THR A O 1
ATOM 1153 N N . LYS A 1 149 ? -7.615 9.356 4.174 1.00 93.94 149 LYS A N 1
ATOM 1154 C CA . LYS A 1 149 ? -8.665 9.914 3.312 1.00 93.94 149 LYS A CA 1
ATOM 1155 C C . LYS A 1 149 ? -8.084 10.611 2.076 1.00 93.94 149 LYS A C 1
ATOM 1157 O O . LYS A 1 149 ? -8.550 10.368 0.972 1.00 93.94 149 LYS A O 1
ATOM 1162 N N . GLU A 1 150 ? -7.031 11.404 2.262 1.00 95.69 150 GLU A N 1
ATOM 1163 C CA . GLU A 1 150 ? -6.324 12.086 1.175 1.00 95.69 150 GLU A CA 1
ATOM 1164 C C . GLU A 1 150 ? -5.716 11.098 0.167 1.00 95.69 150 GLU A C 1
ATOM 1166 O O . GLU A 1 150 ? -5.884 11.259 -1.038 1.00 95.69 150 GLU A O 1
ATOM 1171 N N . SER A 1 151 ? -5.054 10.037 0.642 1.00 95.81 151 SER A N 1
ATOM 1172 C CA . SER A 1 151 ? -4.469 9.010 -0.227 1.00 95.81 151 SER A CA 1
ATOM 1173 C C . SER A 1 151 ? -5.543 8.328 -1.084 1.00 95.81 151 SER A C 1
ATOM 1175 O O . SER A 1 151 ? -5.400 8.214 -2.305 1.00 95.81 151 SER A O 1
ATOM 1177 N N . LEU A 1 152 ? -6.666 7.952 -0.467 1.00 96.19 152 LEU A N 1
ATOM 1178 C CA . LEU A 1 152 ? -7.790 7.312 -1.154 1.00 96.19 152 LEU A CA 1
ATOM 1179 C C . LEU A 1 152 ? -8.485 8.256 -2.149 1.00 96.19 152 LEU A C 1
ATOM 1181 O O . LEU A 1 152 ? -8.846 7.842 -3.252 1.00 96.19 152 LEU A O 1
ATOM 1185 N N . GLU A 1 153 ? -8.643 9.533 -1.798 1.00 95.25 153 GLU A N 1
ATOM 1186 C CA . GLU A 1 153 ? -9.210 10.546 -2.693 1.00 95.25 153 GLU A CA 1
ATOM 1187 C C . GLU A 1 153 ? -8.291 10.828 -3.890 1.00 95.25 153 GLU A C 1
ATOM 1189 O O . GLU A 1 153 ? -8.780 10.910 -5.020 1.00 95.25 153 GLU A O 1
ATOM 1194 N N . ASN A 1 154 ? -6.972 10.874 -3.682 1.00 95.06 154 ASN A N 1
ATOM 1195 C CA . ASN A 1 154 ? -5.983 11.078 -4.743 1.00 95.06 154 ASN A CA 1
ATOM 1196 C C . ASN A 1 154 ? -6.019 9.960 -5.791 1.00 95.06 154 ASN A C 1
ATOM 1198 O O . ASN A 1 154 ? -6.101 10.235 -6.993 1.00 95.06 154 ASN A O 1
ATOM 1202 N N . ILE A 1 155 ? -6.008 8.694 -5.358 1.00 94.38 155 ILE A N 1
ATOM 1203 C CA . ILE A 1 155 ? -6.083 7.569 -6.300 1.00 94.38 155 ILE A CA 1
ATOM 1204 C C . ILE A 1 155 ? -7.446 7.507 -6.999 1.00 94.38 155 ILE A C 1
ATOM 1206 O O . ILE A 1 155 ? -7.528 7.180 -8.185 1.00 94.38 155 ILE A O 1
ATOM 1210 N N . ASN A 1 156 ? -8.518 7.891 -6.305 1.00 94.00 156 ASN A N 1
ATOM 1211 C CA . ASN A 1 156 ? -9.842 7.968 -6.907 1.00 94.00 156 ASN A CA 1
ATOM 1212 C C . ASN A 1 156 ? -9.942 9.067 -7.970 1.00 94.00 156 ASN A C 1
ATOM 1214 O O . ASN A 1 156 ? -10.508 8.844 -9.041 1.00 94.00 156 ASN A O 1
ATOM 1218 N N . HIS A 1 157 ? -9.344 10.231 -7.719 1.00 91.69 157 HIS A N 1
ATOM 1219 C CA . HIS A 1 157 ? -9.261 11.305 -8.701 1.00 91.69 157 HIS A CA 1
ATOM 1220 C C . HIS A 1 157 ? -8.454 10.883 -9.938 1.00 91.69 157 HIS A C 1
ATOM 1222 O O . HIS A 1 157 ? -8.874 11.153 -11.067 1.00 91.69 157 HIS A O 1
ATOM 1228 N N . PHE A 1 158 ? -7.331 10.183 -9.745 1.00 90.44 158 PHE A N 1
ATOM 1229 C CA . PHE A 1 158 ? -6.506 9.664 -10.839 1.00 90.44 158 PHE A CA 1
ATOM 1230 C C . PHE A 1 158 ? -7.325 8.797 -11.810 1.00 90.44 158 PHE A C 1
ATOM 1232 O O . PHE A 1 158 ? -7.379 9.084 -13.009 1.00 90.44 158 PHE A O 1
ATOM 1239 N N . PHE A 1 159 ? -8.046 7.794 -11.298 1.00 88.19 159 PHE A N 1
ATOM 1240 C CA . PHE A 1 159 ? -8.881 6.935 -12.144 1.00 88.19 159 PHE A CA 1
ATOM 1241 C C . PHE A 1 159 ? -10.152 7.627 -12.661 1.00 88.19 159 PHE A C 1
ATOM 1243 O O . PHE A 1 159 ? -10.603 7.332 -13.769 1.00 88.19 159 PHE A O 1
ATOM 1250 N N . GLY A 1 160 ? -10.717 8.577 -11.910 1.00 82.06 160 GLY A N 1
ATOM 1251 C CA . GLY A 1 160 ? -11.853 9.387 -12.359 1.00 82.06 160 GLY A CA 1
ATOM 1252 C C . GLY A 1 160 ? -11.511 10.324 -13.523 1.00 82.06 160 GLY A C 1
ATOM 1253 O O . GLY A 1 160 ? -12.349 10.556 -14.396 1.00 82.06 160 GLY A O 1
ATOM 1254 N N . THR A 1 161 ? -10.273 10.821 -13.567 1.00 75.12 161 THR A N 1
ATOM 1255 C CA . THR A 1 161 ? -9.775 11.691 -14.643 1.00 75.12 161 THR A CA 1
ATOM 1256 C C . THR A 1 161 ? -9.534 10.900 -15.925 1.00 75.12 161 THR A C 1
ATOM 1258 O 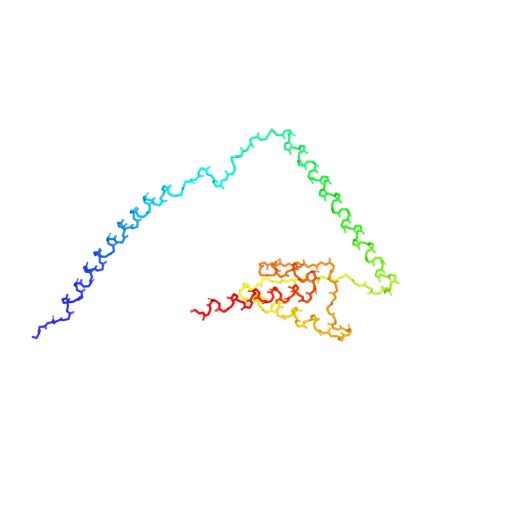O . THR A 1 161 ? -10.003 11.314 -16.981 1.00 75.12 161 THR A O 1
ATOM 1261 N N . LEU A 1 162 ? -8.901 9.724 -15.831 1.00 59.44 162 LEU A N 1
ATOM 1262 C CA . LEU A 1 162 ? -8.637 8.848 -16.982 1.00 59.44 162 LEU A CA 1
ATOM 1263 C C . LEU A 1 162 ? -9.911 8.448 -17.743 1.00 59.44 162 LEU A C 1
ATOM 1265 O O . LEU A 1 162 ? -9.895 8.362 -18.968 1.00 59.44 162 LEU A O 1
ATOM 1269 N N . ARG A 1 163 ? -11.035 8.264 -17.040 1.00 56.06 163 ARG A N 1
ATOM 1270 C CA . ARG A 1 163 ? -12.326 7.962 -17.679 1.00 56.06 163 ARG A CA 1
ATOM 1271 C C . ARG A 1 163 ? -12.861 9.127 -18.523 1.00 56.06 163 ARG A C 1
ATOM 1273 O O . ARG A 1 163 ? -13.527 8.878 -19.522 1.00 56.06 163 ARG A O 1
ATOM 1280 N N . ARG A 1 164 ? -12.609 10.387 -18.142 1.00 58.91 164 ARG A N 1
ATOM 1281 C CA . ARG A 1 164 ? -13.112 11.551 -18.902 1.00 58.91 164 ARG A CA 1
ATOM 1282 C C . ARG A 1 164 ? -12.364 11.763 -20.211 1.00 58.91 164 ARG A C 1
ATOM 1284 O O . ARG A 1 164 ? -12.995 12.168 -21.174 1.00 58.91 164 ARG A O 1
ATOM 1291 N N . THR A 1 165 ? -11.068 11.473 -20.251 1.00 58.88 165 THR A N 1
ATOM 1292 C CA . THR A 1 165 ? -10.229 11.676 -21.442 1.00 58.88 165 THR A CA 1
ATOM 1293 C C . THR A 1 165 ? -10.371 10.580 -22.498 1.00 58.88 165 THR A C 1
ATOM 1295 O O . THR A 1 165 ? -10.020 10.817 -23.644 1.00 58.88 165 THR A O 1
ATOM 1298 N N . LEU A 1 166 ? -10.867 9.390 -22.139 1.00 53.53 166 LEU A N 1
ATOM 1299 C CA . LEU A 1 166 ? -11.086 8.276 -23.080 1.00 53.53 166 LEU A CA 1
ATOM 1300 C C . LEU A 1 166 ? -12.493 8.267 -23.707 1.00 53.53 166 LEU A C 1
ATOM 1302 O O . LEU A 1 166 ? -12.745 7.508 -24.638 1.00 53.53 166 LEU A O 1
ATOM 1306 N N . LEU A 1 167 ? -13.405 9.104 -23.203 1.00 55.06 167 LEU A N 1
ATOM 1307 C CA . LEU A 1 167 ? -14.780 9.255 -23.698 1.00 55.06 167 LEU A CA 1
ATOM 1308 C C . LEU A 1 167 ? -15.020 10.596 -24.425 1.00 55.06 167 LEU A C 1
ATOM 1310 O O . LEU A 1 167 ? -16.165 10.905 -24.753 1.00 55.06 167 LEU A O 1
ATOM 1314 N N . SER A 1 168 ? -13.965 11.385 -24.655 1.00 45.16 168 SER A N 1
ATOM 1315 C CA . SER A 1 168 ? -13.966 12.644 -25.419 1.00 45.16 168 SER A CA 1
ATOM 1316 C C . SER A 1 168 ? -13.157 12.498 -26.697 1.00 45.16 168 SER A C 1
ATOM 1318 O O . SER A 1 168 ? -13.639 12.955 -27.753 1.00 45.16 168 SER A O 1
#

Sequence (168 aa):
MKNRHSWHFWLWISASFGLGAISILVFAVLAYFGAGAFNTENRLAKRVNIAQAELIQRRQQEMTELLERKRRSAENLVDRMYNRYLDNPNATMDFLVISGGGENGAFGSGFLVGWSKVTDKPGLMPGFDGVTGVSAGSLIAPFAYIGTKESLENINHFFGTLRRTLLS